Protein AF-A0A0F9Q5G1-F1 (afdb_monomer_lite)

Secondary structure (DSSP, 8-state):
--TT----PPPHHHHHHHHHHHHHHHTTSHHHHHHHHHHHHT-EEEEES-TTTT-SS---EEEETTEEEEEHHHHHHHHH-B--SSTTTT-BSEEEEEEESSTTS--EEEEEEEE--TTT------

Radius of gyration: 16.8 Å; chains: 1; bounding box: 56×40×39 Å

Organism: NCBI:txid412755

Foldseek 3Di:
DDPPPPPPPDALLSVQVVVQVVLLVQVVDPVSQVVVVCQAPPDWDKDFPDPQPVPLFQDWDDDDDRITTGGPQSVVSSVSDADCDDPRHSHGQKDWDWDQPDPVSPDTGTDGIGTDDPVPPPPPPD

Sequence (126 aa):
MKAEDLAKRMTDTELADELIARLNTLIEDEEIREAVEQLCLRQRAKVHGTALATHPTIQVSLEDDDLYNLGFLGLLNGVVGAIPEGEDKGCGYIAALYDFTDAEKTDMKLTSFKRFDTRGYKINES

Structure (mmCIF, N/CA/C/O backbone):
data_AF-A0A0F9Q5G1-F1
#
_entry.id   AF-A0A0F9Q5G1-F1
#
loop_
_atom_site.group_PDB
_atom_site.id
_atom_site.type_symbol
_atom_site.label_atom_id
_atom_site.label_alt_id
_atom_site.label_comp_id
_atom_site.label_asym_id
_atom_site.label_entity_id
_atom_site.label_seq_id
_atom_site.pdbx_PDB_ins_code
_atom_site.Cartn_x
_atom_site.Cartn_y
_atom_site.Cartn_z
_atom_site.occupancy
_atom_site.B_iso_or_equiv
_atom_site.auth_seq_id
_atom_site.auth_comp_id
_atom_site.auth_asym_id
_atom_site.auth_atom_id
_atom_site.pdbx_PDB_model_num
ATOM 1 N N . MET A 1 1 ? -30.369 -23.875 -1.256 1.00 51.78 1 MET A N 1
ATOM 2 C CA . MET A 1 1 ? -29.144 -23.268 -1.813 1.00 51.78 1 MET A CA 1
ATOM 3 C C . MET A 1 1 ? -28.082 -24.353 -1.797 1.00 51.78 1 MET A C 1
ATOM 5 O O . MET A 1 1 ? -27.855 -24.910 -0.730 1.00 51.78 1 MET A O 1
ATOM 9 N N . LYS A 1 2 ? -27.578 -24.782 -2.961 1.00 41.06 2 LYS A N 1
ATOM 10 C CA . LYS A 1 2 ? -26.569 -25.851 -3.019 1.00 41.06 2 LYS A CA 1
ATOM 11 C C . LYS A 1 2 ? -25.257 -25.320 -2.438 1.00 41.06 2 LYS A C 1
ATOM 13 O O . LYS A 1 2 ? -24.940 -24.154 -2.641 1.00 41.06 2 LYS A O 1
ATOM 18 N N . ALA A 1 3 ? -24.512 -26.167 -1.736 1.00 50.75 3 ALA A N 1
ATOM 19 C CA . ALA A 1 3 ? -23.222 -25.845 -1.118 1.00 50.75 3 ALA A CA 1
ATOM 20 C C . ALA A 1 3 ? -22.087 -25.571 -2.137 1.00 50.75 3 ALA A C 1
ATOM 22 O O . ALA A 1 3 ? -20.923 -25.518 -1.759 1.00 50.75 3 ALA A O 1
ATOM 23 N N . GLU A 1 4 ? -22.422 -25.413 -3.419 1.00 50.75 4 GLU A N 1
ATOM 24 C CA . GLU A 1 4 ? -21.495 -25.445 -4.555 1.00 50.75 4 GLU A CA 1
ATOM 25 C C . GLU A 1 4 ? -21.214 -24.063 -5.171 1.00 50.75 4 GLU A C 1
ATOM 27 O O . GLU A 1 4 ? -20.416 -23.983 -6.093 1.00 50.75 4 GLU A O 1
ATOM 32 N N . ASP A 1 5 ? -21.771 -22.977 -4.620 1.00 54.28 5 ASP A N 1
ATOM 33 C CA . ASP A 1 5 ? -21.456 -21.591 -5.025 1.00 54.28 5 ASP A CA 1
ATOM 34 C C . ASP A 1 5 ? -20.746 -20.786 -3.917 1.00 54.28 5 ASP A C 1
ATOM 36 O O . ASP A 1 5 ? -20.824 -19.557 -3.866 1.00 54.28 5 ASP A O 1
ATOM 40 N N . LEU A 1 6 ? -20.001 -21.446 -3.019 1.00 50.47 6 LEU A N 1
ATOM 41 C CA . LEU A 1 6 ? -18.913 -20.739 -2.337 1.00 50.47 6 LEU A CA 1
ATOM 42 C C . LEU A 1 6 ? -17.777 -20.589 -3.350 1.00 50.47 6 LEU A C 1
ATOM 44 O O . LEU A 1 6 ? -16.873 -21.422 -3.410 1.00 50.47 6 LEU A O 1
ATOM 48 N N . ALA A 1 7 ? -17.822 -19.525 -4.155 1.00 60.91 7 ALA A N 1
ATOM 49 C CA . ALA A 1 7 ? -16.630 -19.045 -4.838 1.00 60.91 7 ALA A CA 1
ATOM 50 C C . ALA A 1 7 ? -15.497 -19.024 -3.802 1.00 60.91 7 ALA A C 1
ATOM 52 O O . ALA A 1 7 ? -15.644 -18.399 -2.748 1.00 60.91 7 ALA A O 1
ATOM 53 N N . LYS A 1 8 ? -14.421 -19.786 -4.049 1.00 71.44 8 LYS A N 1
ATOM 54 C CA . LYS A 1 8 ? -13.266 -19.868 -3.151 1.00 71.44 8 LYS A CA 1
ATOM 55 C C . LYS A 1 8 ? -12.825 -18.434 -2.869 1.00 71.44 8 LYS A C 1
ATOM 57 O O . LYS A 1 8 ? -12.316 -17.763 -3.764 1.00 71.44 8 LYS A O 1
ATOM 62 N N . ARG A 1 9 ? -13.091 -17.944 -1.655 1.00 79.75 9 ARG A N 1
ATOM 63 C CA . ARG A 1 9 ? -12.674 -16.602 -1.256 1.00 79.75 9 ARG A CA 1
ATOM 64 C C . ARG A 1 9 ? -11.155 -16.576 -1.361 1.00 79.75 9 ARG A C 1
ATOM 66 O O . ARG A 1 9 ? -10.500 -17.465 -0.817 1.00 79.75 9 ARG A O 1
ATOM 73 N N . MET A 1 10 ? -10.632 -15.603 -2.099 1.00 89.12 10 MET A N 1
ATOM 74 C CA . MET A 1 10 ? -9.194 -15.384 -2.176 1.00 89.12 10 MET A CA 1
ATOM 75 C C . MET A 1 10 ? -8.654 -15.197 -0.760 1.00 89.12 10 MET A C 1
ATOM 77 O O . MET A 1 10 ? -9.274 -14.520 0.065 1.00 89.12 10 MET A O 1
ATOM 81 N N . THR A 1 11 ? -7.526 -15.830 -0.482 1.00 92.75 11 THR A N 1
ATOM 82 C CA . THR A 1 11 ? -6.732 -15.545 0.711 1.00 92.75 11 THR A CA 1
ATOM 83 C C . THR A 1 11 ? -6.196 -14.116 0.647 1.00 92.75 11 THR A C 1
ATOM 85 O O . THR A 1 11 ? -6.042 -13.557 -0.440 1.00 92.75 11 THR A O 1
ATOM 88 N N . ASP A 1 12 ? -5.858 -13.535 1.796 1.00 92.94 12 ASP A N 1
ATOM 89 C CA . ASP A 1 12 ? -5.270 -12.192 1.866 1.00 92.94 12 ASP A CA 1
ATOM 90 C C . ASP A 1 12 ? -3.990 -12.099 1.018 1.00 92.94 12 ASP A C 1
ATOM 92 O O . ASP A 1 12 ? -3.755 -11.099 0.349 1.00 92.94 12 ASP A O 1
ATOM 96 N N . THR A 1 13 ? -3.195 -13.175 0.963 1.00 92.19 13 THR A N 1
ATOM 97 C CA . THR A 1 13 ? -2.004 -13.250 0.106 1.00 92.19 13 THR A CA 1
ATOM 98 C C . THR A 1 13 ? -2.355 -13.253 -1.382 1.00 92.19 13 THR A C 1
ATOM 100 O O . THR A 1 13 ? -1.784 -12.467 -2.130 1.00 92.19 13 THR A O 1
ATOM 103 N N . GLU A 1 14 ? -3.312 -14.084 -1.815 1.00 93.75 14 GLU A N 1
ATOM 104 C CA . GLU A 1 14 ? -3.774 -14.094 -3.214 1.00 93.75 14 GLU A CA 1
ATOM 105 C C . GLU A 1 14 ? -4.352 -12.721 -3.611 1.00 93.75 14 GLU A C 1
ATOM 107 O O . GLU A 1 14 ? -4.137 -12.255 -4.729 1.00 93.75 14 GLU A O 1
ATOM 112 N N . LEU A 1 15 ? -5.066 -12.050 -2.698 1.00 94.75 15 LEU A N 1
ATOM 113 C CA . LEU A 1 15 ? -5.612 -10.712 -2.931 1.00 94.75 15 LEU A CA 1
ATOM 114 C C . LEU A 1 15 ? -4.514 -9.643 -2.999 1.00 94.75 15 LEU A C 1
ATOM 116 O O . LEU A 1 15 ? -4.589 -8.754 -3.847 1.00 94.75 15 LEU A O 1
ATOM 120 N N . ALA A 1 16 ? -3.499 -9.730 -2.137 1.00 94.62 16 ALA A N 1
ATOM 121 C CA . ALA A 1 16 ? -2.339 -8.848 -2.185 1.00 94.62 16 ALA A CA 1
ATOM 122 C C . ALA A 1 16 ? -1.628 -8.961 -3.537 1.00 94.62 16 ALA A C 1
ATOM 124 O O . ALA A 1 16 ? -1.385 -7.942 -4.180 1.00 94.62 16 ALA A O 1
ATOM 125 N N . ASP A 1 17 ? -1.346 -10.191 -3.978 1.00 95.00 17 ASP A N 1
ATOM 126 C CA . ASP A 1 17 ? -0.645 -10.463 -5.234 1.00 95.00 17 ASP A CA 1
ATOM 127 C C . ASP A 1 17 ? -1.430 -9.914 -6.440 1.00 95.00 17 ASP A C 1
ATOM 129 O O . ASP A 1 17 ? -0.855 -9.248 -7.304 1.00 95.00 17 ASP A O 1
ATOM 133 N N . GLU A 1 18 ? -2.754 -10.101 -6.461 1.00 96.06 18 GLU A N 1
ATOM 134 C CA . GLU A 1 18 ? -3.630 -9.549 -7.503 1.00 96.06 18 GLU A CA 1
ATOM 135 C C . GLU A 1 18 ? -3.645 -8.011 -7.503 1.00 96.06 18 GLU A C 1
ATOM 137 O O . GLU A 1 18 ? -3.546 -7.380 -8.559 1.00 96.06 18 GLU A O 1
ATOM 142 N N . LEU A 1 19 ? -3.753 -7.378 -6.331 1.00 95.94 19 LEU A N 1
ATOM 143 C CA . LEU A 1 19 ? -3.745 -5.916 -6.237 1.00 95.94 19 LEU A CA 1
ATOM 144 C C . LEU A 1 19 ? -2.392 -5.326 -6.626 1.00 95.94 19 LEU A C 1
ATOM 146 O O . LEU A 1 19 ? -2.359 -4.324 -7.336 1.00 95.94 19 LEU A O 1
ATOM 150 N N . ILE A 1 20 ? -1.290 -5.949 -6.210 1.00 96.19 20 ILE A N 1
ATOM 151 C CA . ILE A 1 20 ? 0.064 -5.551 -6.602 1.00 96.19 20 ILE A CA 1
ATOM 152 C C . ILE A 1 20 ? 0.218 -5.625 -8.120 1.00 96.19 20 ILE A C 1
ATOM 154 O O . ILE A 1 20 ? 0.718 -4.674 -8.718 1.00 96.19 20 ILE A O 1
ATOM 158 N N . ALA A 1 21 ? -0.237 -6.712 -8.751 1.00 97.19 21 ALA A N 1
ATOM 159 C CA . ALA A 1 21 ? -0.179 -6.855 -10.203 1.00 97.19 21 ALA A CA 1
ATOM 160 C C . ALA A 1 21 ? -0.933 -5.715 -10.904 1.00 97.19 21 ALA A C 1
ATOM 162 O O . ALA A 1 21 ? -0.372 -5.048 -11.771 1.00 97.19 21 ALA A O 1
ATOM 163 N N . ARG A 1 22 ? -2.164 -5.418 -10.469 1.00 97.81 22 ARG A N 1
ATOM 164 C CA . ARG A 1 22 ? -2.969 -4.323 -11.037 1.00 97.81 22 ARG A CA 1
ATOM 165 C C . ARG A 1 22 ? -2.353 -2.950 -10.813 1.00 97.81 22 ARG A C 1
ATOM 167 O O . ARG A 1 22 ? -2.338 -2.142 -11.735 1.00 97.81 22 ARG A O 1
ATOM 174 N N . LEU A 1 23 ? -1.865 -2.675 -9.605 1.00 97.19 23 LEU A N 1
ATOM 175 C CA . LEU A 1 23 ? -1.214 -1.406 -9.288 1.00 97.19 23 LEU A CA 1
ATOM 176 C C . LEU A 1 23 ? 0.042 -1.213 -10.132 1.00 97.19 23 LEU A C 1
ATOM 178 O O . LEU A 1 23 ? 0.229 -0.132 -10.674 1.00 97.19 23 LEU A O 1
ATOM 182 N N . ASN A 1 24 ? 0.851 -2.262 -10.294 1.00 97.81 24 ASN A N 1
ATOM 183 C CA . ASN A 1 24 ? 2.036 -2.222 -11.144 1.00 97.81 24 ASN A CA 1
ATOM 184 C C . ASN A 1 24 ? 1.687 -1.955 -12.608 1.00 97.81 24 ASN A C 1
ATOM 186 O O . ASN A 1 24 ? 2.336 -1.114 -13.214 1.00 97.81 24 ASN A O 1
ATOM 190 N N . THR A 1 25 ? 0.640 -2.584 -13.150 1.00 97.94 25 THR A N 1
ATOM 191 C CA . THR A 1 25 ? 0.155 -2.268 -14.502 1.00 97.94 25 THR A CA 1
ATOM 192 C C . THR A 1 25 ? -0.334 -0.822 -14.612 1.00 97.94 25 THR A C 1
ATOM 194 O O . THR A 1 25 ? -0.050 -0.155 -15.598 1.00 97.94 25 THR A O 1
ATOM 197 N N . LEU A 1 26 ? -1.053 -0.307 -13.609 1.00 97.06 26 LEU A N 1
ATOM 198 C CA . LEU A 1 26 ? -1.556 1.072 -13.627 1.00 97.06 26 LEU A CA 1
ATOM 199 C C . LEU A 1 26 ? -0.428 2.105 -13.664 1.00 97.06 26 LEU A C 1
ATOM 201 O O . LEU A 1 26 ? -0.504 3.058 -14.432 1.00 97.06 26 LEU A O 1
ATOM 205 N N . ILE A 1 27 ? 0.615 1.912 -12.858 1.00 97.00 27 ILE A N 1
ATOM 206 C CA . ILE A 1 27 ? 1.748 2.843 -12.797 1.00 97.00 27 ILE A CA 1
ATOM 207 C C . ILE A 1 27 ? 2.731 2.678 -13.966 1.00 97.00 27 ILE A C 1
ATOM 209 O O . ILE A 1 27 ? 3.779 3.316 -13.957 1.00 97.00 27 ILE A O 1
ATOM 213 N N . GLU A 1 28 ? 2.458 1.824 -14.960 1.00 96.69 28 GLU A N 1
ATOM 214 C CA . GLU A 1 28 ? 3.213 1.853 -16.221 1.00 96.69 28 GLU A CA 1
ATOM 215 C C . GLU A 1 28 ? 2.994 3.188 -16.947 1.00 96.69 28 GLU A C 1
ATOM 217 O O . GLU A 1 28 ? 3.936 3.725 -17.536 1.00 96.69 28 GLU A O 1
ATOM 222 N N . ASP A 1 29 ? 1.790 3.753 -16.821 1.00 97.81 29 ASP A N 1
ATOM 223 C CA . ASP A 1 29 ? 1.451 5.102 -17.263 1.00 97.81 29 ASP A CA 1
ATOM 224 C C . ASP A 1 29 ? 2.048 6.159 -16.317 1.00 97.81 29 ASP A C 1
ATOM 226 O O . ASP A 1 29 ? 1.919 6.068 -15.093 1.00 97.81 29 ASP A O 1
ATOM 230 N N . GLU A 1 30 ? 2.720 7.166 -16.881 1.00 95.06 30 GLU A N 1
ATOM 231 C CA . GLU A 1 30 ? 3.434 8.180 -16.098 1.00 95.06 30 GLU A CA 1
ATOM 232 C C . GLU A 1 30 ? 2.493 9.112 -15.328 1.00 95.06 30 GLU A C 1
ATOM 234 O O . GLU A 1 30 ? 2.752 9.388 -14.159 1.00 95.06 30 GLU A O 1
ATOM 239 N N . GLU A 1 31 ? 1.383 9.543 -15.933 1.00 96.44 31 GLU A N 1
ATOM 240 C CA . GLU A 1 31 ? 0.430 10.446 -15.277 1.00 96.44 31 GLU A CA 1
ATOM 241 C C . GLU A 1 31 ? -0.235 9.740 -14.087 1.00 96.44 31 GLU A C 1
ATOM 243 O O . GLU A 1 31 ? -0.379 10.306 -12.998 1.00 96.44 31 GLU A O 1
ATOM 248 N N . ILE A 1 32 ? -0.574 8.457 -14.259 1.00 96.94 32 ILE A N 1
ATOM 249 C CA . ILE A 1 32 ? -1.125 7.634 -13.176 1.00 96.94 32 ILE A CA 1
ATOM 250 C C . ILE A 1 32 ? -0.072 7.386 -12.092 1.00 96.94 32 ILE A C 1
ATOM 252 O O . ILE A 1 32 ? -0.387 7.495 -10.903 1.00 96.94 32 ILE A O 1
ATOM 256 N N . ARG A 1 33 ? 1.172 7.068 -12.468 1.00 95.50 33 ARG A N 1
ATOM 257 C CA . ARG A 1 33 ? 2.278 6.864 -11.522 1.00 95.50 33 ARG A CA 1
ATOM 258 C C . ARG A 1 33 ? 2.499 8.089 -10.644 1.00 95.50 33 ARG A C 1
ATOM 260 O O . ARG A 1 33 ? 2.546 7.934 -9.425 1.00 95.50 33 ARG A O 1
ATOM 267 N N . GLU A 1 34 ? 2.572 9.280 -11.233 1.00 93.31 34 GLU A N 1
ATOM 268 C CA . GLU A 1 34 ? 2.720 10.537 -10.493 1.00 93.31 34 GLU A CA 1
ATOM 269 C C . GLU A 1 34 ? 1.551 10.755 -9.521 1.00 93.31 34 GLU A C 1
ATOM 271 O O . GLU A 1 34 ? 1.760 11.068 -8.347 1.00 93.31 34 GLU A O 1
ATOM 276 N N . ALA A 1 35 ? 0.310 10.520 -9.959 1.00 95.12 35 ALA A N 1
ATOM 277 C CA . ALA A 1 35 ? -0.859 10.647 -9.091 1.00 95.12 35 ALA A CA 1
ATOM 278 C C . ALA A 1 35 ? -0.815 9.667 -7.903 1.00 95.12 35 ALA A C 1
ATOM 280 O O . ALA A 1 35 ? -1.050 10.061 -6.755 1.00 95.12 35 ALA A O 1
ATOM 281 N N . VAL A 1 36 ? -0.483 8.398 -8.157 1.00 94.88 36 VAL A N 1
ATOM 282 C CA . VAL A 1 36 ? -0.351 7.366 -7.116 1.00 94.88 36 VAL A CA 1
ATOM 283 C C . VAL A 1 36 ? 0.793 7.696 -6.160 1.00 94.88 36 VAL A C 1
ATOM 285 O O . VAL A 1 36 ? 0.643 7.548 -4.948 1.00 94.88 36 VAL A O 1
ATOM 288 N N . GLU A 1 37 ? 1.913 8.199 -6.666 1.00 92.50 37 GLU A N 1
ATOM 289 C CA . GLU A 1 37 ? 3.029 8.660 -5.847 1.00 92.50 37 GLU A CA 1
ATOM 290 C C . GLU A 1 37 ? 2.613 9.800 -4.908 1.00 92.50 37 GLU A C 1
ATOM 292 O O . GLU A 1 37 ? 2.899 9.738 -3.711 1.00 92.50 37 GLU A O 1
ATOM 297 N N . GLN A 1 38 ? 1.871 10.802 -5.393 1.00 91.81 38 GLN A N 1
ATOM 298 C CA . GLN A 1 38 ? 1.370 11.883 -4.536 1.00 91.81 38 GLN A CA 1
ATOM 299 C C . GLN A 1 38 ? 0.450 11.354 -3.424 1.00 91.81 38 GLN A C 1
ATOM 301 O O . GLN A 1 38 ? 0.559 11.793 -2.273 1.00 91.81 38 GLN A O 1
ATOM 306 N N . LEU A 1 39 ? -0.420 10.383 -3.732 1.00 93.38 39 LEU A N 1
ATOM 307 C CA . LEU A 1 39 ? -1.256 9.708 -2.730 1.00 93.38 39 LEU A CA 1
ATOM 308 C C . LEU A 1 39 ? -0.403 8.958 -1.700 1.00 93.38 39 LEU A C 1
ATOM 310 O O . LEU A 1 39 ? -0.645 9.038 -0.492 1.00 93.38 39 LEU A O 1
ATOM 314 N N . CYS A 1 40 ? 0.619 8.243 -2.165 1.00 91.19 40 CYS A N 1
ATOM 315 C CA . CYS A 1 40 ? 1.480 7.448 -1.310 1.00 91.19 40 CYS A CA 1
ATOM 316 C C . CYS A 1 40 ? 2.437 8.282 -0.462 1.00 91.19 40 CYS A C 1
ATOM 318 O O . CYS A 1 40 ? 2.684 7.887 0.673 1.00 91.19 40 CYS A O 1
ATOM 320 N N . LEU A 1 41 ? 2.965 9.407 -0.943 1.00 87.19 41 LEU A N 1
ATOM 321 C CA . LEU A 1 41 ? 3.991 10.185 -0.238 1.00 87.19 41 LEU A CA 1
ATOM 322 C C . LEU A 1 41 ? 3.422 11.393 0.500 1.00 87.19 41 LEU A C 1
ATOM 324 O O . LEU A 1 41 ? 3.821 11.659 1.632 1.00 87.19 41 LEU A O 1
ATOM 328 N N . ARG A 1 42 ? 2.493 12.125 -0.121 1.00 84.25 42 ARG A N 1
ATOM 329 C CA . ARG A 1 42 ? 2.114 13.466 0.348 1.00 84.25 42 ARG A CA 1
ATOM 330 C C . ARG A 1 42 ? 0.748 13.518 1.007 1.00 84.25 42 ARG A C 1
ATOM 332 O O . ARG A 1 42 ? 0.537 14.335 1.899 1.00 84.25 42 ARG A O 1
ATOM 339 N N . GLN A 1 43 ? -0.181 12.655 0.603 1.00 89.12 43 GLN A N 1
ATOM 340 C CA . GLN A 1 43 ? -1.518 12.660 1.187 1.00 89.12 43 GLN A CA 1
ATOM 341 C C . GLN A 1 43 ? -1.586 11.781 2.434 1.00 89.12 43 GLN A C 1
ATOM 343 O O . GLN A 1 43 ? -1.341 10.572 2.394 1.00 89.12 43 GLN A O 1
ATOM 348 N N . ARG A 1 44 ? -1.930 12.40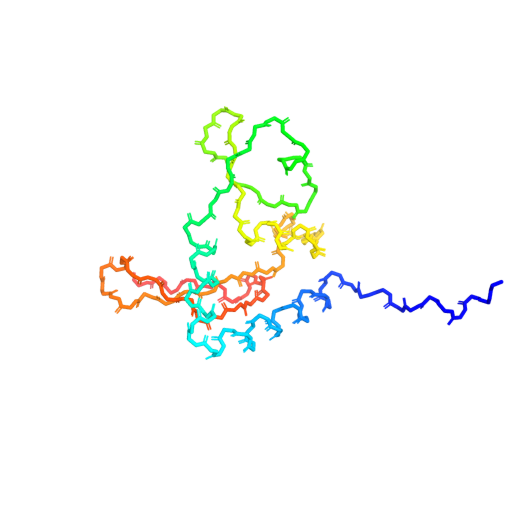2 3.563 1.00 90.44 44 ARG A N 1
ATOM 349 C CA . ARG A 1 44 ? -2.195 11.733 4.838 1.00 90.44 44 ARG A CA 1
ATOM 350 C C . ARG A 1 44 ? -3.457 12.311 5.455 1.00 90.44 44 ARG A C 1
ATOM 352 O O . ARG A 1 44 ? -3.603 13.528 5.543 1.00 90.44 44 ARG A O 1
ATOM 359 N N . ALA A 1 45 ? -4.364 11.438 5.875 1.00 90.25 45 ALA A N 1
ATOM 360 C CA . ALA A 1 45 ? -5.521 11.838 6.661 1.00 90.25 45 ALA A CA 1
ATOM 361 C C . ALA A 1 45 ? -5.153 11.813 8.148 1.00 90.25 45 ALA A C 1
ATOM 363 O O . ALA A 1 45 ? -4.704 10.785 8.655 1.00 90.25 45 ALA A O 1
ATOM 364 N 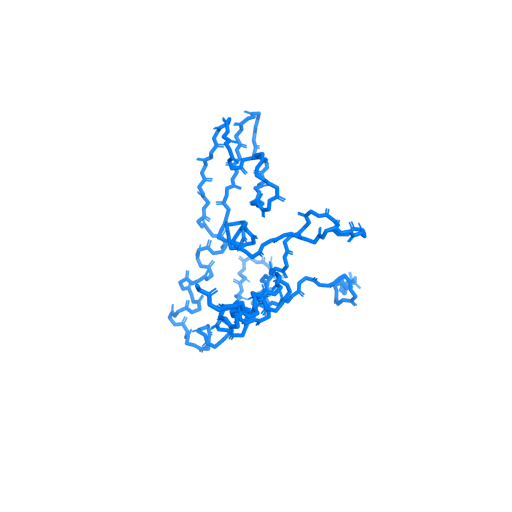N . LYS A 1 46 ? -5.374 12.937 8.832 1.00 91.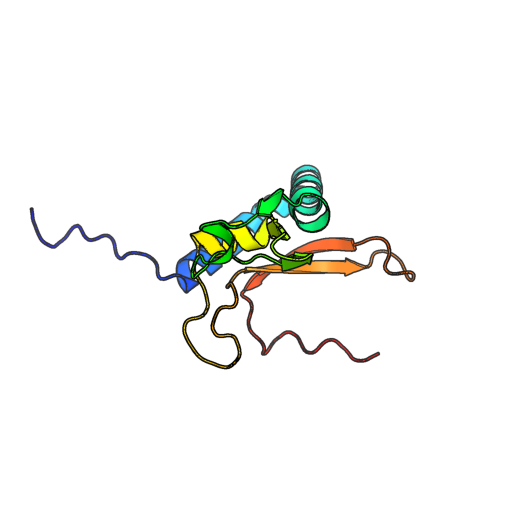31 46 LYS A N 1
ATOM 365 C CA . LYS A 1 46 ? -5.233 13.061 10.285 1.00 91.31 46 LYS A CA 1
ATOM 366 C C . LYS A 1 46 ? -6.476 12.498 10.969 1.00 91.31 46 LYS A C 1
ATOM 368 O O . LYS A 1 46 ? -7.589 12.916 10.647 1.00 91.31 46 LYS A O 1
ATOM 373 N N . VAL A 1 47 ? -6.302 11.549 11.885 1.00 88.50 47 VAL A N 1
ATOM 374 C CA . VAL A 1 47 ? -7.403 10.861 12.580 1.00 88.50 47 VAL A CA 1
ATOM 375 C C . VAL A 1 47 ? -7.128 10.776 14.085 1.00 88.50 47 VAL A C 1
ATOM 377 O O . VAL A 1 47 ? -6.002 10.509 14.489 1.00 88.50 47 VAL A O 1
ATOM 380 N N . HIS A 1 48 ? -8.155 10.983 14.914 1.00 84.94 48 HIS A N 1
ATOM 381 C CA . HIS A 1 48 ? -8.064 10.977 16.386 1.00 84.94 48 HIS A CA 1
ATOM 382 C C . HIS A 1 48 ? -8.954 9.899 17.003 1.00 84.94 48 HIS A C 1
ATOM 384 O O . HIS A 1 48 ? -10.081 9.754 16.536 1.00 84.94 48 HIS A O 1
ATOM 390 N N . GLY A 1 49 ? -8.510 9.186 18.048 1.00 67.50 49 GLY A N 1
ATOM 391 C CA . GLY A 1 49 ? -9.388 8.371 18.908 1.00 67.50 49 GLY A CA 1
ATOM 392 C C . GLY A 1 49 ? -10.372 7.437 18.181 1.00 67.50 49 GLY A C 1
ATOM 393 O O . GLY A 1 49 ? -11.539 7.347 18.564 1.00 67.50 49 GLY A O 1
ATOM 394 N N . THR A 1 50 ? -9.951 6.782 17.089 1.00 68.81 50 THR A N 1
ATOM 395 C CA . THR A 1 50 ? -10.872 6.119 16.139 1.00 68.81 50 THR A CA 1
ATOM 396 C C . THR A 1 50 ? -10.738 4.597 16.058 1.00 68.81 50 THR A C 1
ATOM 398 O O . THR A 1 50 ? -9.706 3.998 16.365 1.00 68.81 50 THR A O 1
ATOM 401 N N . ALA A 1 51 ? -11.785 3.977 15.500 1.00 84.62 51 ALA A N 1
ATOM 402 C CA . ALA A 1 51 ? -11.782 2.603 14.996 1.00 84.62 51 ALA A CA 1
ATOM 403 C C . ALA A 1 51 ? -10.658 2.320 13.978 1.00 84.62 51 ALA A C 1
ATOM 405 O O . ALA A 1 51 ? -10.292 1.166 13.806 1.00 84.62 51 ALA A O 1
ATOM 406 N N . LEU A 1 52 ? -10.100 3.345 13.316 1.00 85.31 52 LEU A N 1
ATOM 407 C CA . LEU A 1 52 ? -8.986 3.189 12.374 1.00 85.31 52 LEU A CA 1
ATOM 408 C C . LEU A 1 52 ? -7.672 2.874 13.095 1.00 85.31 52 LEU A C 1
ATOM 410 O O . LEU A 1 52 ? -6.942 1.997 12.651 1.00 85.31 52 LEU A O 1
ATOM 414 N N . ALA A 1 53 ? -7.399 3.540 14.222 1.00 85.25 53 ALA A N 1
ATOM 415 C CA . ALA A 1 53 ? -6.180 3.320 15.006 1.00 85.25 53 ALA A CA 1
ATOM 416 C C . ALA A 1 53 ? -6.157 1.954 15.711 1.00 85.25 53 ALA A C 1
ATOM 418 O O . ALA A 1 53 ? -5.095 1.432 16.032 1.00 85.25 53 ALA A O 1
ATOM 419 N N . THR A 1 54 ? -7.334 1.373 15.949 1.00 87.19 54 THR A N 1
ATOM 420 C CA . THR A 1 54 ? -7.502 0.075 16.620 1.00 87.19 54 THR A CA 1
ATOM 421 C C . THR A 1 54 ? -7.908 -1.045 15.665 1.00 87.19 54 THR A C 1
ATOM 423 O O . THR A 1 54 ? -8.150 -2.172 16.102 1.00 87.19 54 THR A O 1
ATOM 426 N N . HIS A 1 5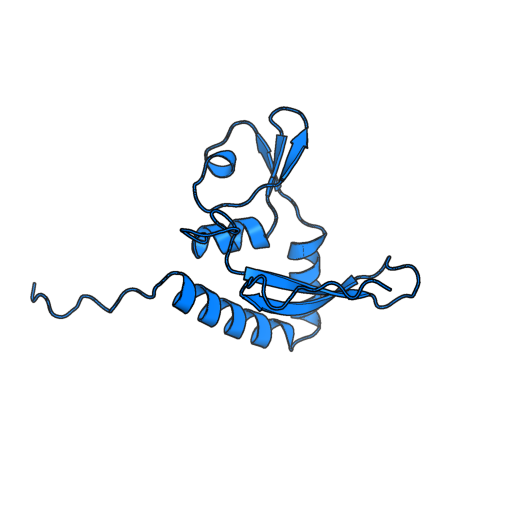5 ? -7.992 -0.765 14.360 1.00 90.06 55 HIS A N 1
ATOM 427 C CA . HIS A 1 55 ? -8.369 -1.776 13.383 1.00 90.06 55 HIS A CA 1
ATOM 428 C C . HIS A 1 55 ? -7.259 -2.831 13.264 1.00 90.06 55 HIS A C 1
ATOM 430 O O . HIS A 1 55 ? -6.091 -2.468 13.146 1.00 90.06 55 HIS A O 1
ATOM 436 N N . PRO A 1 56 ? -7.584 -4.134 13.203 1.00 88.00 56 PRO A N 1
ATOM 437 C CA . PRO A 1 56 ? -6.572 -5.195 13.183 1.00 88.00 56 PRO A CA 1
ATOM 438 C C . PRO A 1 56 ? -5.690 -5.224 11.924 1.00 88.00 56 PRO A C 1
ATOM 440 O O . PRO A 1 56 ? -4.675 -5.913 11.918 1.00 88.00 56 PRO A O 1
ATOM 443 N N . THR A 1 57 ? -6.086 -4.530 10.852 1.00 91.56 57 THR A N 1
ATOM 444 C CA . THR A 1 57 ? -5.403 -4.577 9.542 1.00 91.56 57 THR A CA 1
ATOM 445 C C . THR A 1 57 ? -5.093 -3.208 8.937 1.00 91.56 57 THR A C 1
ATOM 447 O O . THR A 1 57 ? -4.307 -3.133 7.996 1.00 91.56 57 THR A O 1
ATOM 450 N N . ILE A 1 58 ? -5.698 -2.121 9.437 1.00 91.94 58 ILE A N 1
ATOM 451 C CA . ILE A 1 58 ? -5.402 -0.777 8.920 1.00 91.94 58 ILE A CA 1
ATOM 452 C C . ILE A 1 58 ? -4.147 -0.292 9.623 1.00 91.94 58 ILE A C 1
ATOM 454 O O . ILE A 1 58 ? -4.061 -0.327 10.848 1.00 91.94 58 ILE A O 1
ATOM 458 N N . GLN A 1 59 ? -3.184 0.180 8.841 1.00 89.94 59 GLN A N 1
ATOM 459 C CA . GLN A 1 59 ? -1.932 0.691 9.381 1.00 89.94 59 GLN A CA 1
ATOM 460 C C . GLN A 1 59 ? -1.976 2.215 9.444 1.00 89.94 59 GLN A C 1
ATOM 462 O O . GLN A 1 59 ? -2.268 2.888 8.453 1.00 89.94 59 GLN A O 1
ATOM 467 N N . VAL A 1 60 ? -1.649 2.760 10.609 1.00 91.25 60 VAL A N 1
ATOM 468 C CA . VAL A 1 60 ? -1.519 4.199 10.845 1.00 91.25 60 VAL A CA 1
ATOM 469 C C . VAL A 1 60 ? -0.189 4.483 11.536 1.00 91.25 60 VAL A C 1
ATOM 471 O O . VAL A 1 60 ? 0.346 3.618 12.228 1.00 91.25 60 VAL A O 1
ATOM 474 N N . SER A 1 61 ? 0.350 5.689 11.369 1.00 88.69 61 SER A N 1
ATOM 475 C CA . SER A 1 61 ? 1.519 6.155 12.125 1.00 88.69 61 SER A CA 1
ATOM 476 C C . SER A 1 61 ? 1.087 7.177 13.171 1.00 88.69 61 SER A C 1
ATOM 478 O O . SER A 1 61 ? 0.387 8.127 12.824 1.00 88.69 61 SER A O 1
ATOM 480 N N . LEU A 1 62 ? 1.513 7.011 14.422 1.00 87.38 62 LEU A N 1
ATOM 481 C CA . LEU A 1 62 ? 1.300 8.013 15.468 1.00 87.38 62 LEU A CA 1
ATOM 482 C C . LEU A 1 62 ? 2.128 9.270 15.147 1.00 87.38 62 LEU A C 1
ATOM 484 O O . LEU A 1 62 ? 3.322 9.159 14.877 1.00 87.38 62 LEU A O 1
ATOM 488 N N . GLU A 1 63 ? 1.486 10.437 15.129 1.00 87.12 63 GLU A N 1
ATOM 489 C CA . GLU A 1 63 ? 2.140 11.738 14.917 1.00 87.12 63 GLU A CA 1
ATOM 490 C C . GLU A 1 63 ? 2.379 12.460 16.245 1.00 87.12 63 GLU A C 1
ATOM 492 O O . GLU A 1 63 ? 3.480 12.939 16.493 1.00 87.12 63 GLU A O 1
ATOM 497 N N . ASP A 1 64 ? 1.348 12.517 17.087 1.00 85.44 64 ASP A N 1
ATOM 498 C CA . ASP A 1 64 ? 1.337 13.161 18.405 1.00 85.44 64 ASP A CA 1
ATOM 499 C C . ASP A 1 64 ? 0.280 12.463 19.283 1.00 85.44 64 ASP A C 1
ATOM 501 O O . ASP A 1 64 ? -0.473 11.630 18.771 1.00 85.44 64 ASP A O 1
ATOM 505 N N . ASP A 1 65 ? 0.209 12.772 20.578 1.00 84.44 65 ASP A N 1
ATOM 506 C CA . ASP A 1 65 ? -0.712 12.145 21.537 1.00 84.44 65 ASP A CA 1
ATOM 507 C C . ASP A 1 65 ? -2.158 12.059 20.990 1.00 84.44 65 ASP A C 1
ATOM 509 O O . ASP A 1 65 ? -2.849 13.061 20.802 1.00 84.44 65 ASP A O 1
ATOM 513 N N . ASP A 1 66 ? -2.611 10.825 20.728 1.00 85.31 66 ASP A N 1
ATOM 514 C CA . ASP A 1 66 ? -3.917 10.474 20.138 1.00 85.31 66 ASP A CA 1
ATOM 515 C C . ASP A 1 66 ? -4.214 11.093 18.751 1.00 85.31 66 ASP A C 1
ATOM 517 O O . ASP A 1 66 ? -5.370 11.213 18.332 1.00 85.31 66 ASP A O 1
ATOM 521 N N . LEU A 1 67 ? -3.176 11.471 18.001 1.00 89.44 67 LEU A N 1
ATOM 522 C CA . LEU A 1 67 ? -3.251 11.890 16.604 1.00 89.44 67 LEU A CA 1
ATOM 523 C C . LEU A 1 67 ? -2.472 10.919 15.712 1.00 89.44 67 LEU A C 1
ATOM 525 O O . LEU A 1 67 ? -1.259 10.754 15.832 1.00 89.44 67 LEU A O 1
ATOM 529 N N . TYR A 1 68 ? -3.171 10.326 14.751 1.00 91.62 68 TYR A N 1
ATOM 530 C CA . TYR A 1 68 ? -2.611 9.361 13.817 1.00 91.62 68 TYR A CA 1
ATOM 531 C C . TYR A 1 68 ? -2.695 9.867 12.380 1.00 91.62 68 TYR A C 1
ATOM 533 O O . TYR A 1 68 ? -3.638 10.560 11.996 1.00 91.62 68 TYR A O 1
ATOM 541 N N . ASN A 1 69 ? -1.739 9.442 11.561 1.00 92.25 69 ASN A N 1
ATOM 542 C CA . ASN A 1 69 ? -1.736 9.640 10.120 1.00 92.25 69 ASN A CA 1
ATOM 543 C C . ASN A 1 69 ? -2.065 8.334 9.401 1.00 92.25 69 ASN A C 1
ATOM 545 O O . ASN A 1 69 ? -1.360 7.331 9.540 1.00 92.25 69 ASN A O 1
ATOM 549 N N . LEU A 1 70 ? -3.115 8.371 8.585 1.00 92.44 70 LEU A N 1
ATOM 550 C CA . LEU A 1 70 ? -3.466 7.309 7.652 1.00 92.44 70 LEU A CA 1
ATOM 551 C C . LEU A 1 70 ? -2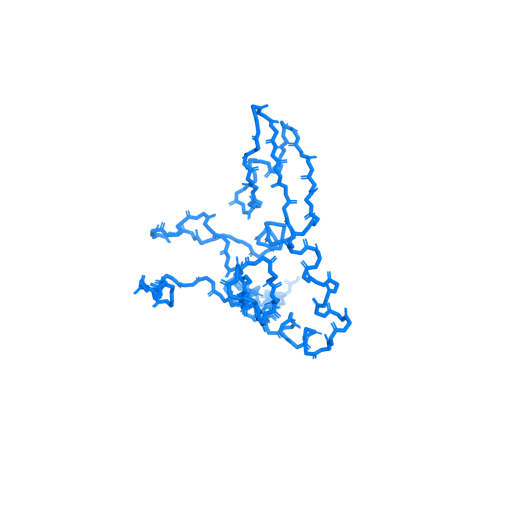.972 7.677 6.251 1.00 92.44 70 LEU A C 1
ATOM 553 O O . LEU A 1 70 ? -3.387 8.686 5.677 1.00 92.44 70 LEU A O 1
ATOM 557 N N . GLY A 1 71 ? -2.085 6.850 5.701 1.00 93.31 71 GLY A N 1
ATOM 558 C CA . GLY A 1 71 ? -1.646 6.935 4.309 1.00 93.31 71 GLY A CA 1
ATOM 559 C C . GLY A 1 71 ? -2.346 5.925 3.406 1.00 93.31 71 GLY A C 1
ATOM 560 O O . GLY A 1 71 ? -2.962 4.969 3.879 1.00 93.31 71 GLY A O 1
ATOM 561 N N . PHE A 1 72 ? -2.195 6.116 2.095 1.00 94.69 72 PHE A N 1
ATOM 562 C CA . PHE A 1 72 ? -2.811 5.262 1.076 1.00 94.69 72 PHE A CA 1
ATOM 563 C C . PHE A 1 72 ? -2.502 3.767 1.270 1.00 94.69 72 PHE A C 1
ATOM 565 O O . PHE A 1 72 ? -3.419 2.949 1.287 1.00 94.69 72 PHE A O 1
ATOM 572 N N . LEU A 1 73 ? -1.234 3.414 1.516 1.00 93.44 73 LEU A N 1
ATOM 573 C CA . LEU A 1 73 ? -0.825 2.025 1.769 1.00 93.44 73 LEU A CA 1
ATOM 574 C C . LEU A 1 73 ? -1.467 1.431 3.027 1.00 93.44 73 LEU A C 1
ATOM 576 O O . LEU A 1 73 ? -1.860 0.269 3.020 1.00 93.44 73 LEU A O 1
ATOM 580 N N . GLY A 1 74 ? -1.609 2.222 4.091 1.00 92.44 74 GLY A N 1
ATOM 581 C CA . GLY A 1 74 ? -2.211 1.753 5.336 1.00 92.44 74 GLY A CA 1
ATOM 582 C C . GLY A 1 74 ? -3.691 1.418 5.182 1.00 92.44 74 GLY A C 1
ATOM 583 O O . GLY A 1 74 ? -4.165 0.430 5.742 1.00 92.44 74 GLY A O 1
ATOM 584 N N . LEU A 1 75 ? -4.405 2.191 4.357 1.00 93.81 75 LEU A N 1
ATOM 585 C CA . LEU A 1 75 ? -5.785 1.891 3.986 1.00 93.81 75 LEU A CA 1
ATOM 586 C C . LEU A 1 75 ? -5.867 0.669 3.063 1.00 93.81 75 LEU A C 1
ATOM 588 O O . LEU A 1 75 ? -6.713 -0.197 3.275 1.00 93.81 75 LEU A O 1
ATOM 592 N N . LEU A 1 76 ? -4.984 0.584 2.064 1.00 94.62 76 LEU A N 1
ATOM 593 C CA . LEU A 1 76 ? -4.950 -0.528 1.115 1.00 94.62 76 LEU A CA 1
ATOM 594 C C . LEU A 1 76 ? -4.690 -1.863 1.828 1.00 94.62 76 LEU A C 1
ATOM 596 O O . LEU A 1 76 ? -5.414 -2.832 1.609 1.00 94.62 76 LEU A O 1
ATOM 600 N N . ASN A 1 77 ? -3.726 -1.894 2.748 1.00 94.06 77 ASN A N 1
ATOM 601 C CA . ASN A 1 77 ? -3.479 -3.055 3.601 1.00 94.06 77 ASN A CA 1
ATOM 602 C C . ASN A 1 77 ? -4.662 -3.350 4.536 1.00 94.06 77 ASN A C 1
ATOM 604 O O . ASN A 1 77 ? -4.952 -4.511 4.800 1.00 94.06 77 ASN A O 1
ATOM 608 N N . GLY A 1 78 ? -5.440 -2.339 4.931 1.00 93.38 78 GLY A N 1
ATOM 609 C CA . GLY A 1 78 ? -6.718 -2.531 5.617 1.00 93.38 78 GLY A CA 1
ATOM 610 C C . GLY A 1 78 ? -7.728 -3.385 4.844 1.00 93.38 78 GLY A C 1
ATOM 611 O O . GLY A 1 78 ? -8.419 -4.204 5.453 1.00 93.38 78 GLY A O 1
ATOM 612 N N . VAL A 1 79 ? -7.789 -3.213 3.517 1.00 93.81 79 VAL A N 1
ATOM 613 C CA . VAL A 1 79 ? -8.664 -3.979 2.607 1.00 93.81 79 VAL A CA 1
ATOM 614 C C . VAL A 1 79 ? -8.152 -5.403 2.401 1.00 93.81 79 VAL A C 1
ATOM 616 O O . VAL A 1 79 ? -8.952 -6.333 2.318 1.00 93.81 79 VAL A O 1
ATOM 619 N N . VAL A 1 80 ? -6.833 -5.565 2.304 1.00 94.50 80 VAL A N 1
ATOM 620 C CA . VAL A 1 80 ? -6.196 -6.860 2.040 1.00 94.50 80 VAL A CA 1
ATOM 621 C C . VAL A 1 80 ? -6.158 -7.739 3.278 1.00 94.50 80 VAL A C 1
ATOM 623 O O . VAL A 1 80 ? -6.529 -8.903 3.206 1.00 94.50 80 VAL A O 1
ATOM 626 N N . GLY A 1 81 ? -5.695 -7.187 4.395 1.00 93.38 81 GLY A N 1
ATOM 627 C CA . GLY A 1 81 ? -5.357 -7.931 5.595 1.00 93.38 81 GLY A CA 1
ATOM 628 C C . GLY A 1 81 ? -3.951 -7.609 6.099 1.00 93.38 81 GLY A C 1
ATOM 629 O O . GLY A 1 81 ? -3.203 -6.824 5.512 1.00 93.38 81 GLY A O 1
ATOM 630 N N . ALA A 1 82 ? -3.588 -8.259 7.198 1.00 91.75 82 ALA A N 1
ATOM 631 C CA . ALA A 1 82 ? -2.262 -8.180 7.796 1.00 91.75 82 ALA A CA 1
ATOM 632 C C . ALA A 1 82 ? -1.655 -9.580 7.936 1.00 91.75 82 ALA A C 1
ATOM 634 O O . ALA A 1 82 ? -2.365 -10.589 7.963 1.00 91.75 82 ALA A O 1
ATOM 635 N N . ILE A 1 83 ? -0.331 -9.639 8.035 1.00 90.75 83 ILE A N 1
ATOM 636 C CA . ILE A 1 83 ? 0.420 -10.874 8.236 1.00 90.75 83 ILE A CA 1
ATOM 637 C C . ILE A 1 83 ? 0.016 -11.476 9.599 1.00 90.75 83 ILE A C 1
ATOM 639 O O . ILE A 1 83 ? 0.106 -10.790 10.622 1.00 90.75 83 ILE A O 1
ATOM 643 N N . PRO A 1 84 ? -0.455 -12.737 9.651 1.00 89.75 84 PRO A N 1
ATOM 644 C CA . PRO A 1 84 ? -1.075 -13.294 10.856 1.00 89.75 84 PRO A CA 1
ATOM 645 C C . PRO A 1 84 ? -0.071 -13.792 11.908 1.00 89.75 84 PRO A C 1
ATOM 647 O O . PRO A 1 84 ? -0.411 -13.877 13.094 1.00 89.75 84 PRO A O 1
ATOM 650 N N . GLU A 1 85 ? 1.156 -14.125 11.502 1.00 87.62 85 GLU A N 1
ATOM 651 C CA . GLU A 1 85 ? 2.171 -14.758 12.349 1.00 87.62 85 GLU A CA 1
ATOM 652 C C . GLU A 1 85 ? 3.604 -14.463 11.881 1.00 87.62 85 GLU A C 1
ATOM 654 O O . GLU A 1 85 ? 3.821 -14.019 10.757 1.00 87.62 85 GLU A O 1
ATOM 659 N N . GLY A 1 86 ? 4.584 -14.731 12.750 1.00 86.62 86 GLY A N 1
ATOM 660 C CA . GLY A 1 86 ? 6.003 -14.479 12.489 1.00 86.62 86 GLY A CA 1
ATOM 661 C C . GLY A 1 86 ? 6.487 -13.115 12.985 1.00 86.62 86 GLY A C 1
ATOM 662 O O . GLY A 1 86 ? 5.794 -12.432 13.739 1.00 86.62 86 GLY A O 1
ATOM 663 N N . GLU A 1 87 ? 7.703 -12.751 12.579 1.00 85.06 87 GLU A N 1
ATOM 664 C CA . GLU A 1 87 ? 8.362 -11.485 12.940 1.00 85.06 87 GLU A CA 1
ATOM 665 C C . GLU A 1 87 ? 7.588 -10.262 12.425 1.00 85.06 87 GLU A C 1
ATOM 667 O O . GLU A 1 87 ? 7.501 -9.250 13.110 1.00 85.06 87 GLU A O 1
ATOM 672 N N . ASP A 1 88 ? 6.920 -10.414 11.279 1.00 85.25 88 ASP A N 1
ATOM 673 C CA . ASP A 1 88 ? 6.159 -9.362 10.601 1.00 85.25 88 ASP A CA 1
ATOM 674 C C . ASP A 1 88 ? 4.662 -9.365 10.963 1.00 85.25 88 ASP A C 1
ATOM 676 O O . ASP A 1 88 ? 3.837 -8.773 10.263 1.00 85.25 88 ASP A O 1
ATOM 680 N N . LYS A 1 89 ? 4.263 -10.065 12.034 1.00 87.12 89 LYS A N 1
ATOM 681 C CA . LYS A 1 89 ? 2.856 -10.153 12.441 1.00 87.12 89 LYS A CA 1
ATOM 682 C C . LYS A 1 89 ? 2.255 -8.757 12.654 1.00 87.12 89 LYS A C 1
ATOM 684 O O . LYS A 1 89 ? 2.751 -7.973 13.457 1.00 87.12 89 LYS A O 1
ATOM 689 N N . GLY A 1 90 ? 1.123 -8.490 12.003 1.00 85.81 90 GLY A N 1
ATOM 690 C CA . GLY A 1 90 ? 0.430 -7.198 12.048 1.00 85.81 90 GLY A CA 1
ATOM 691 C C . GLY A 1 90 ? 0.889 -6.197 10.981 1.00 85.81 90 GLY A C 1
ATOM 692 O O . GLY A 1 90 ? 0.240 -5.167 10.799 1.00 85.81 90 GLY A O 1
ATOM 693 N N . CYS A 1 91 ? 1.951 -6.495 10.228 1.00 88.69 91 CYS A N 1
ATOM 694 C CA . CYS A 1 91 ? 2.325 -5.717 9.051 1.00 88.69 91 CYS A CA 1
ATOM 695 C C . CYS A 1 91 ? 1.393 -6.024 7.868 1.00 88.69 91 CYS A C 1
ATOM 697 O O . CYS A 1 91 ? 0.875 -7.130 7.727 1.00 88.69 91 CYS A O 1
ATOM 699 N N . GLY A 1 92 ? 1.174 -5.033 7.008 1.00 91.12 92 GLY A N 1
ATOM 700 C CA . GLY A 1 92 ? 0.424 -5.175 5.769 1.00 91.12 92 GLY A CA 1
ATOM 701 C C . GLY A 1 92 ? 1.229 -5.872 4.674 1.00 91.12 92 GLY A C 1
ATOM 702 O O . GLY A 1 92 ? 2.458 -5.816 4.655 1.00 91.12 92 GLY A O 1
ATOM 703 N N . TYR A 1 93 ? 0.529 -6.521 3.745 1.00 93.50 93 TYR A N 1
ATOM 704 C CA . TYR A 1 93 ? 1.163 -7.286 2.671 1.00 93.50 93 TYR A CA 1
ATOM 705 C C . TYR A 1 93 ? 1.751 -6.421 1.559 1.00 93.50 93 TYR A C 1
ATOM 707 O O . TYR A 1 93 ? 2.652 -6.885 0.873 1.00 93.50 93 TYR A O 1
ATOM 715 N N . ILE A 1 94 ? 1.246 -5.210 1.325 1.00 94.38 94 ILE A N 1
ATOM 716 C CA . ILE A 1 94 ? 1.626 -4.382 0.177 1.00 94.38 94 ILE A CA 1
ATOM 717 C C . ILE A 1 94 ? 2.597 -3.288 0.619 1.00 94.38 94 ILE A C 1
ATOM 719 O O . ILE A 1 94 ? 2.293 -2.490 1.509 1.00 94.38 94 ILE A O 1
ATOM 723 N N . ALA A 1 95 ? 3.738 -3.224 -0.063 1.00 92.75 95 ALA A N 1
ATOM 724 C CA . ALA A 1 95 ? 4.749 -2.184 0.065 1.00 92.75 95 ALA A CA 1
ATOM 725 C C . ALA A 1 95 ? 4.951 -1.461 -1.274 1.00 92.75 95 ALA A C 1
ATOM 727 O O . ALA A 1 95 ? 4.819 -2.062 -2.340 1.00 92.75 95 ALA A O 1
ATOM 728 N N . ALA A 1 96 ? 5.302 -0.177 -1.215 1.00 92.75 96 ALA A N 1
ATOM 729 C CA . ALA A 1 96 ? 5.743 0.598 -2.371 1.00 92.75 96 ALA A CA 1
ATOM 730 C C . ALA A 1 96 ? 7.269 0.739 -2.352 1.00 92.75 96 ALA A C 1
ATOM 732 O O . ALA A 1 96 ? 7.870 0.928 -1.292 1.00 92.75 96 ALA A O 1
ATOM 733 N N . LEU A 1 97 ? 7.884 0.652 -3.524 1.00 92.62 97 LEU A N 1
ATOM 734 C CA . LEU A 1 97 ? 9.304 0.869 -3.744 1.00 92.62 97 LEU A CA 1
ATOM 735 C C . LEU A 1 97 ? 9.529 2.196 -4.444 1.00 92.62 97 LEU A C 1
ATOM 737 O O . LEU A 1 97 ? 8.838 2.522 -5.407 1.00 92.62 97 LEU A O 1
ATOM 741 N N . TYR A 1 98 ? 10.536 2.917 -3.970 1.00 90.56 98 TYR A N 1
ATOM 742 C CA . TYR A 1 98 ? 10.940 4.195 -4.522 1.00 90.56 98 TYR A CA 1
ATOM 743 C C . TYR A 1 98 ? 12.425 4.163 -4.832 1.00 90.56 98 TYR A C 1
ATOM 745 O O . TYR A 1 98 ? 13.205 3.649 -4.027 1.00 90.56 98 TYR A O 1
ATOM 753 N N . ASP A 1 99 ? 12.790 4.759 -5.957 1.00 88.94 99 ASP A N 1
ATOM 754 C CA . ASP A 1 99 ? 14.174 5.093 -6.258 1.00 88.94 99 ASP A CA 1
ATOM 755 C C . ASP A 1 99 ? 14.416 6.563 -5.930 1.00 88.94 99 ASP A C 1
ATOM 757 O O . ASP A 1 99 ? 13.541 7.411 -6.108 1.00 88.94 99 ASP A O 1
ATOM 761 N N . PHE A 1 100 ? 15.622 6.861 -5.461 1.00 82.81 100 PHE A N 1
ATOM 762 C CA . PHE A 1 100 ? 16.080 8.235 -5.314 1.00 82.81 100 PHE A CA 1
ATOM 763 C C . PHE A 1 100 ? 16.634 8.695 -6.657 1.00 82.81 100 PHE A C 1
ATOM 765 O O . PHE A 1 100 ? 17.572 8.093 -7.187 1.00 82.81 100 PHE A O 1
ATOM 772 N N . THR A 1 101 ? 16.020 9.723 -7.229 1.00 70.50 101 THR A N 1
ATOM 773 C CA . THR A 1 101 ? 16.404 10.268 -8.540 1.00 70.50 101 THR A CA 1
ATOM 774 C C . THR A 1 101 ? 17.583 11.235 -8.430 1.00 70.50 101 THR A C 1
ATOM 776 O O . THR A 1 101 ? 18.260 11.489 -9.428 1.00 70.50 101 THR A O 1
ATOM 779 N N . ASP A 1 102 ? 17.885 11.719 -7.221 1.00 69.25 102 ASP A N 1
ATOM 780 C CA . ASP A 1 102 ? 19.007 12.600 -6.919 1.00 69.25 102 ASP A CA 1
ATOM 781 C C . ASP A 1 102 ? 19.955 12.033 -5.845 1.00 69.25 102 ASP A C 1
ATOM 783 O O . ASP A 1 102 ? 19.622 11.172 -5.027 1.00 69.25 102 ASP A O 1
ATOM 787 N N . ALA A 1 103 ? 21.196 12.529 -5.849 1.00 64.81 103 ALA A N 1
ATOM 788 C CA . ALA A 1 103 ? 22.206 12.143 -4.861 1.00 64.81 103 ALA A CA 1
ATOM 789 C C . ALA A 1 103 ? 21.856 12.631 -3.442 1.00 64.81 103 ALA A C 1
ATOM 791 O O . ALA A 1 103 ? 22.336 12.065 -2.459 1.00 64.81 103 ALA A O 1
ATOM 792 N N . GLU A 1 104 ? 21.021 13.669 -3.340 1.00 72.56 104 GLU A N 1
ATOM 793 C CA . GLU A 1 104 ? 20.572 14.257 -2.076 1.00 72.56 104 GLU A CA 1
ATOM 794 C C . GLU A 1 104 ? 19.381 13.503 -1.458 1.00 72.56 104 GLU A C 1
ATOM 796 O O . GLU A 1 104 ? 19.034 13.760 -0.305 1.00 72.56 104 GLU A O 1
ATOM 801 N N . LYS A 1 105 ? 18.811 12.522 -2.175 1.00 73.06 105 LYS A N 1
ATOM 802 C CA . LYS A 1 105 ? 17.664 11.703 -1.759 1.00 73.06 105 LYS A CA 1
ATOM 803 C C . LYS A 1 105 ? 16.419 12.529 -1.427 1.00 73.06 105 LYS A C 1
ATOM 805 O O . LYS A 1 105 ? 15.624 12.135 -0.571 1.00 73.06 105 LYS A O 1
ATOM 810 N N . THR A 1 106 ? 16.266 13.681 -2.073 1.00 69.31 106 THR A N 1
ATOM 811 C CA . THR A 1 106 ? 15.141 14.592 -1.833 1.00 69.31 106 THR A CA 1
ATOM 812 C C . THR A 1 106 ? 13.983 14.341 -2.783 1.00 69.31 106 THR A C 1
ATOM 814 O O . THR A 1 106 ? 12.839 14.650 -2.441 1.00 69.31 106 THR A O 1
ATOM 817 N N . ASP A 1 107 ? 14.265 13.717 -3.926 1.00 77.06 107 ASP A N 1
ATOM 818 C CA . ASP A 1 107 ? 13.269 13.342 -4.916 1.00 77.06 107 ASP A CA 1
ATOM 819 C C . ASP A 1 107 ? 13.160 11.811 -5.008 1.00 77.06 107 ASP A C 1
ATOM 821 O O . ASP A 1 107 ? 14.140 11.089 -5.222 1.00 77.06 107 ASP A O 1
ATOM 825 N N . MET A 1 108 ? 11.954 11.307 -4.740 1.00 84.94 108 MET A N 1
ATOM 826 C CA . MET A 1 108 ? 11.648 9.881 -4.639 1.00 84.94 108 MET A CA 1
ATOM 827 C C . MET A 1 108 ? 10.641 9.523 -5.719 1.00 84.94 108 MET A C 1
ATOM 829 O O . MET A 1 108 ? 9.514 10.007 -5.666 1.00 84.94 108 MET A O 1
ATOM 833 N N . LYS A 1 109 ? 11.018 8.630 -6.636 1.00 89.62 109 LYS A N 1
ATOM 834 C CA . LYS A 1 109 ? 10.142 8.159 -7.711 1.00 89.62 109 LYS A CA 1
ATOM 835 C C . LYS A 1 109 ? 9.577 6.780 -7.405 1.00 89.62 109 LYS A C 1
ATOM 837 O O . LYS A 1 109 ? 10.347 5.843 -7.193 1.00 89.62 109 LYS A O 1
ATOM 842 N N . LEU A 1 110 ? 8.254 6.628 -7.430 1.00 92.38 110 LEU A N 1
ATOM 843 C CA . LEU A 1 110 ? 7.584 5.330 -7.297 1.00 92.38 110 LEU A CA 1
ATOM 844 C C . LEU A 1 110 ? 7.966 4.415 -8.468 1.00 92.38 110 LEU A C 1
ATOM 846 O O . LEU A 1 110 ? 7.696 4.725 -9.628 1.00 92.38 110 LEU A O 1
ATOM 850 N N . THR A 1 111 ? 8.552 3.257 -8.167 1.00 93.00 111 THR A N 1
ATOM 851 C CA . THR A 1 111 ? 8.989 2.297 -9.191 1.00 93.00 111 THR A CA 1
ATOM 852 C C . THR A 1 111 ? 8.084 1.085 -9.294 1.00 93.00 111 THR A C 1
ATOM 854 O O . THR A 1 111 ? 7.809 0.614 -10.394 1.00 93.00 111 THR A O 1
ATOM 857 N N . SER A 1 112 ? 7.635 0.551 -8.160 1.00 94.62 112 SER A N 1
ATOM 858 C CA . SER A 1 112 ? 6.791 -0.643 -8.124 1.00 94.62 112 SER A CA 1
ATOM 859 C C . SER A 1 112 ? 6.115 -0.829 -6.773 1.00 94.62 112 SER A C 1
ATOM 861 O O . SER A 1 112 ? 6.564 -0.315 -5.751 1.00 94.62 112 SER A O 1
ATOM 863 N N . PHE A 1 113 ? 5.061 -1.630 -6.761 1.00 95.62 113 PHE A N 1
ATOM 864 C CA . PHE A 1 113 ? 4.525 -2.270 -5.573 1.00 95.62 113 PHE A CA 1
ATOM 865 C C . PHE A 1 113 ? 5.054 -3.694 -5.481 1.00 95.62 113 PHE A C 1
ATOM 867 O O . PHE A 1 113 ? 5.199 -4.394 -6.490 1.00 95.62 113 PHE A O 1
ATOM 874 N N . LYS A 1 114 ? 5.326 -4.140 -4.259 1.00 94.31 114 LYS A N 1
ATOM 875 C CA . LYS A 1 114 ? 5.735 -5.512 -3.973 1.00 94.31 114 LYS A CA 1
ATOM 876 C C . LYS A 1 114 ? 5.033 -6.029 -2.741 1.00 94.31 114 LYS A C 1
ATOM 878 O O . LYS A 1 114 ? 4.567 -5.267 -1.893 1.00 94.31 114 LYS A O 1
ATOM 883 N N . ARG A 1 115 ? 5.005 -7.352 -2.642 1.00 92.38 115 ARG A N 1
ATOM 884 C CA . ARG A 1 115 ? 4.613 -7.998 -1.407 1.00 92.38 115 ARG A CA 1
ATOM 885 C C . ARG A 1 115 ? 5.726 -7.794 -0.388 1.00 92.38 115 ARG A C 1
ATOM 887 O O . ARG A 1 115 ? 6.898 -7.988 -0.707 1.00 92.38 115 ARG A O 1
ATOM 894 N N . PHE A 1 116 ? 5.356 -7.406 0.818 1.00 84.44 116 PHE A N 1
ATOM 895 C CA . PHE A 1 116 ? 6.263 -7.336 1.941 1.00 84.44 116 PHE A CA 1
ATOM 896 C C . PHE A 1 116 ? 6.692 -8.763 2.302 1.00 84.44 116 PHE A C 1
ATOM 898 O O . PHE A 1 116 ? 5.908 -9.552 2.828 1.00 84.44 116 PHE A O 1
ATOM 905 N N . ASP A 1 117 ? 7.926 -9.113 1.946 1.00 68.38 117 ASP A N 1
ATOM 906 C CA . ASP A 1 117 ? 8.640 -10.243 2.521 1.00 68.38 117 ASP A CA 1
ATOM 907 C C . ASP A 1 117 ? 10.013 -9.762 3.007 1.00 68.38 117 ASP A C 1
ATOM 909 O O . ASP A 1 117 ? 10.747 -9.041 2.328 1.00 68.38 117 ASP A O 1
ATOM 913 N N . THR A 1 118 ? 10.359 -10.114 4.239 1.00 52.59 118 THR A N 1
ATOM 914 C CA . THR A 1 118 ? 11.602 -9.689 4.899 1.00 52.59 118 THR A CA 1
ATOM 915 C C . THR A 1 118 ? 12.858 -10.315 4.294 1.00 52.59 118 THR A C 1
ATOM 917 O O . THR A 1 118 ? 13.973 -9.939 4.651 1.00 52.59 118 THR A O 1
ATOM 920 N N . ARG A 1 119 ? 12.730 -11.233 3.326 1.00 47.56 119 ARG A N 1
ATOM 921 C CA . ARG A 1 119 ? 13.891 -11.839 2.656 1.00 47.56 119 ARG A CA 1
ATOM 922 C C . ARG A 1 119 ? 14.484 -10.938 1.569 1.00 47.56 119 ARG A C 1
ATOM 924 O O . ARG A 1 119 ? 15.633 -11.162 1.191 1.00 47.56 119 ARG A O 1
ATOM 931 N N . GLY A 1 120 ? 13.740 -9.936 1.089 1.00 39.72 120 GLY A N 1
ATOM 932 C CA . GLY A 1 120 ? 14.178 -9.022 0.028 1.00 39.72 120 GLY A CA 1
ATOM 933 C C . GLY A 1 120 ? 14.754 -7.675 0.485 1.00 39.72 120 GLY A C 1
ATOM 934 O O . GLY A 1 120 ? 15.508 -7.065 -0.268 1.00 39.72 120 GLY A O 1
ATOM 935 N N . TYR A 1 121 ? 14.452 -7.208 1.701 1.00 41.09 121 TYR A N 1
ATOM 936 C CA . TYR A 1 121 ? 14.875 -5.887 2.197 1.00 41.09 121 TYR A CA 1
ATOM 937 C C . TYR A 1 121 ? 16.155 -5.957 3.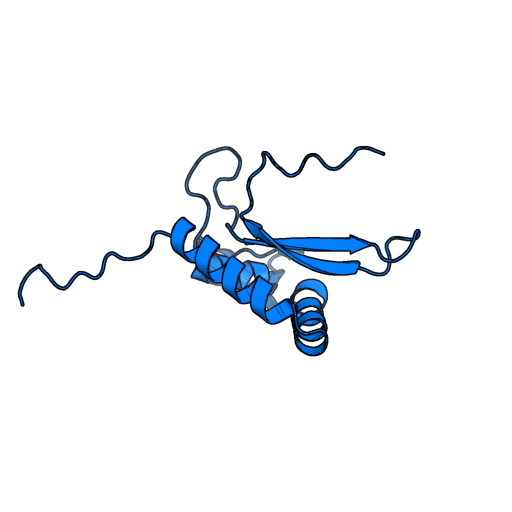041 1.00 41.09 121 TYR A C 1
ATOM 939 O O . TYR A 1 121 ? 16.216 -5.445 4.156 1.00 41.09 121 TYR A O 1
ATOM 947 N N . LYS A 1 122 ? 17.228 -6.549 2.505 1.00 36.19 122 LYS A N 1
ATOM 948 C CA . LYS A 1 122 ? 18.560 -6.109 2.935 1.00 36.19 122 LYS A CA 1
ATOM 949 C C . LYS A 1 122 ? 18.825 -4.796 2.221 1.00 36.19 122 LYS A C 1
ATOM 951 O O . LYS A 1 122 ? 19.224 -4.781 1.061 1.00 36.19 122 LYS A O 1
ATOM 956 N N . ILE A 1 123 ? 18.519 -3.703 2.913 1.00 37.41 123 ILE A N 1
ATOM 957 C CA . ILE A 1 123 ? 19.011 -2.373 2.571 1.00 37.41 123 ILE A CA 1
ATOM 958 C C . ILE A 1 123 ? 20.517 -2.553 2.365 1.00 37.41 123 ILE A C 1
ATOM 960 O O . ILE A 1 123 ? 21.195 -3.044 3.267 1.00 37.41 123 ILE A O 1
ATOM 964 N N . ASN A 1 124 ? 21.015 -2.275 1.161 1.00 33.69 124 ASN A N 1
ATOM 965 C CA . ASN A 1 124 ? 22.450 -2.235 0.929 1.00 33.69 124 ASN A CA 1
ATOM 966 C C . ASN A 1 124 ? 23.007 -1.190 1.898 1.00 33.69 124 ASN A C 1
ATOM 968 O O . ASN A 1 124 ? 22.784 0.005 1.707 1.00 33.69 124 ASN A O 1
ATOM 972 N N . GLU A 1 125 ? 23.659 -1.653 2.963 1.00 30.81 125 GLU A N 1
ATOM 973 C CA . GLU A 1 125 ? 24.543 -0.832 3.775 1.00 30.81 125 GLU A CA 1
ATOM 974 C C . GLU A 1 125 ? 25.656 -0.358 2.836 1.00 30.81 125 GLU A C 1
ATOM 976 O O . GLU A 1 125 ? 26.541 -1.125 2.454 1.00 30.81 125 GLU A O 1
ATOM 981 N N . SER A 1 126 ? 25.513 0.878 2.361 1.00 34.25 126 SER A N 1
ATOM 982 C CA . SER A 1 126 ? 26.577 1.659 1.735 1.00 34.25 126 SER A CA 1
ATOM 983 C C . SER A 1 126 ? 27.484 2.243 2.803 1.00 34.25 126 SER A C 1
ATOM 985 O O . SER A 1 126 ? 26.903 2.832 3.746 1.00 34.25 126 SER A O 1
#

pLDDT: mean 83.63, std 16.74, range [30.81, 97.94]